Protein AF-A0AAN4Z1E1-F1 (afdb_monomer_lite)

pLDDT: mean 82.12, std 16.55, range [54.38, 97.75]

Radius of gyration: 26.57 Å; chains: 1; bounding box: 67×54×30 Å

Foldseek 3Di:
DPDDDPQKDWDDAAQDPDCVRIDIDGPPDPPDDDPCPCVVVVNDDDDHHDPDPCPPPPPPPPCVVVVVVVVVVVPDD

Sequence (77 aa):
VKAIKGRLVLIGFDGWEDEKHDHLYDYRSEQMFPCGWGEMVGHALQKPVRTNPIEEEEEVVDEEEELVDEIIDVETV

InterPro domains:
  IPR004092 Mbt repeat domain [PF02820] (1-50)
  IPR004092 Mbt repeat domain [PS51079] (1-48)

Secondary structure (DSSP, 8-state):
--EEETTEEEEPPTT--SGGG-EEEETT-TT---TTHHHHHT--PPPPP-------------HHHHHHHHHHTTS--

Organism: NCBI:txid1317129

Structure (mmCIF, N/CA/C/O backbone):
data_AF-A0AAN4Z1E1-F1
#
_entry.id   AF-A0AAN4Z1E1-F1
#
loop_
_atom_site.group_PDB
_atom_site.id
_atom_site.type_symbol
_atom_site.label_atom_id
_atom_site.label_alt_id
_atom_site.label_comp_id
_atom_site.label_asym_id
_atom_site.label_entity_id
_atom_site.label_seq_id
_atom_site.pdbx_PDB_ins_code
_atom_site.Cartn_x
_atom_site.Cartn_y
_atom_site.Cartn_z
_atom_site.occupancy
_atom_site.B_iso_or_equiv
_atom_site.auth_seq_id
_atom_site.auth_comp_id
_atom_site.auth_asym_id
_atom_site.auth_atom_id
_atom_site.pdbx_PDB_model_num
ATOM 1 N N . VAL A 1 1 ? 1.113 -6.828 3.771 1.00 93.62 1 VAL A N 1
ATOM 2 C CA . VAL A 1 1 ? -0.120 -6.846 4.605 1.00 93.62 1 VAL A CA 1
ATOM 3 C C . VAL A 1 1 ? 0.299 -6.816 6.063 1.00 93.62 1 VAL A C 1
ATOM 5 O O . VAL A 1 1 ? 1.091 -7.671 6.436 1.00 93.62 1 VAL A O 1
ATOM 8 N N . LYS A 1 2 ? -0.186 -5.851 6.855 1.00 95.06 2 LYS A N 1
ATOM 9 C CA . LYS A 1 2 ? 0.188 -5.693 8.274 1.00 95.06 2 LYS A CA 1
ATOM 10 C C . LYS A 1 2 ? -0.768 -6.413 9.233 1.00 95.06 2 LYS A C 1
ATOM 12 O O . LYS A 1 2 ? -0.312 -7.061 10.166 1.00 95.06 2 LYS A O 1
ATOM 17 N N . ALA A 1 3 ? -2.081 -6.350 8.997 1.00 96.69 3 ALA A N 1
ATOM 18 C CA . ALA A 1 3 ? -3.081 -7.010 9.844 1.00 96.69 3 ALA A CA 1
ATOM 19 C C . ALA A 1 3 ? -4.362 -7.356 9.071 1.00 96.69 3 ALA A C 1
ATOM 21 O O . ALA A 1 3 ? -4.633 -6.792 8.011 1.00 96.69 3 ALA A O 1
ATOM 22 N N . ILE A 1 4 ? -5.169 -8.271 9.618 1.00 97.44 4 ILE A N 1
ATOM 23 C CA . ILE A 1 4 ? -6.465 -8.679 9.056 1.00 97.44 4 ILE A CA 1
ATOM 24 C C . ILE A 1 4 ? -7.500 -8.744 10.182 1.00 97.44 4 ILE A C 1
ATOM 26 O O . ILE A 1 4 ? -7.250 -9.340 11.230 1.00 97.44 4 ILE A O 1
ATOM 30 N N . LYS A 1 5 ? -8.683 -8.162 9.959 1.00 96.62 5 LYS A N 1
ATOM 31 C CA . LYS A 1 5 ? -9.826 -8.231 10.879 1.00 96.62 5 LYS A CA 1
ATOM 32 C C . LYS A 1 5 ? -11.125 -8.445 10.105 1.00 96.62 5 LYS A C 1
ATOM 34 O O . LYS A 1 5 ? -11.726 -7.511 9.574 1.00 96.62 5 LYS A O 1
ATOM 39 N N . GLY A 1 6 ? -11.579 -9.697 10.062 1.00 96.62 6 GLY A N 1
ATOM 40 C CA . GLY A 1 6 ? -12.751 -10.086 9.279 1.00 96.62 6 GLY A CA 1
ATOM 41 C C . GLY A 1 6 ? -12.523 -9.821 7.790 1.00 96.62 6 GLY A C 1
ATOM 42 O O . GLY A 1 6 ? -11.602 -10.374 7.202 1.00 96.62 6 GLY A O 1
ATOM 43 N N . ARG A 1 7 ? -13.352 -8.957 7.192 1.00 96.94 7 ARG A N 1
ATOM 44 C CA . ARG A 1 7 ? -13.236 -8.547 5.778 1.00 96.94 7 ARG A CA 1
ATOM 45 C C . ARG A 1 7 ? -12.238 -7.409 5.531 1.00 96.94 7 ARG A C 1
ATOM 47 O O . ARG A 1 7 ? -12.026 -7.049 4.379 1.00 96.94 7 ARG A O 1
ATOM 54 N N . LEU A 1 8 ? -11.676 -6.830 6.592 1.00 97.62 8 LEU A N 1
ATOM 55 C CA . LEU A 1 8 ? -10.789 -5.674 6.515 1.00 97.62 8 LEU A CA 1
ATOM 56 C C . LEU A 1 8 ? -9.323 -6.107 6.576 1.00 97.62 8 LEU A C 1
ATOM 58 O O . LEU A 1 8 ? -8.955 -6.968 7.379 1.00 97.62 8 LEU A O 1
ATOM 62 N N . VAL A 1 9 ? -8.495 -5.478 5.752 1.00 97.75 9 VAL A N 1
ATOM 63 C CA . VAL A 1 9 ? -7.063 -5.729 5.599 1.00 97.75 9 VAL A CA 1
ATOM 64 C C . VAL A 1 9 ? -6.321 -4.411 5.791 1.00 97.75 9 VAL A C 1
ATOM 66 O O . VAL A 1 9 ? -6.599 -3.436 5.096 1.00 97.75 9 VAL A O 1
ATOM 69 N N . LEU A 1 10 ? -5.384 -4.376 6.737 1.00 97.25 10 LEU A N 1
ATOM 70 C CA . LEU A 1 10 ? -4.492 -3.239 6.946 1.00 97.25 10 LEU A CA 1
ATOM 71 C C . LEU A 1 10 ? -3.271 -3.387 6.036 1.00 97.25 10 LEU A C 1
ATOM 73 O O . LEU A 1 10 ? -2.508 -4.359 6.140 1.00 97.25 10 LEU A O 1
ATOM 77 N N . ILE A 1 11 ? -3.096 -2.428 5.136 1.00 96.56 11 ILE A N 1
ATOM 78 C CA . ILE A 1 11 ? -2.016 -2.375 4.158 1.00 96.56 11 ILE A CA 1
ATOM 79 C C . ILE A 1 11 ? -1.025 -1.304 4.597 1.00 96.56 11 ILE A C 1
ATOM 81 O O . ILE A 1 11 ? -1.381 -0.134 4.657 1.00 96.56 11 ILE A O 1
ATOM 85 N N . GLY A 1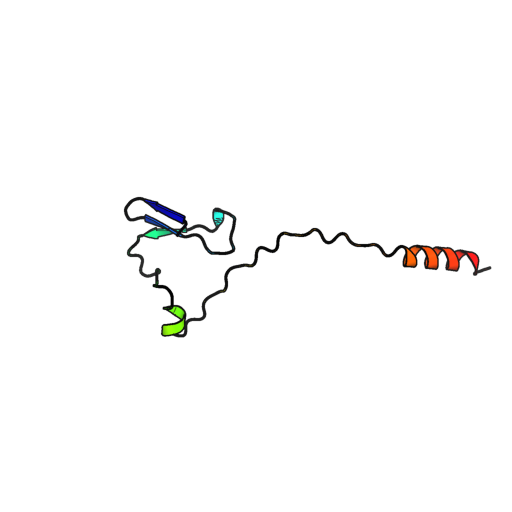 12 ? 0.206 -1.725 4.881 1.00 94.81 12 GLY A N 1
ATOM 86 C CA . GLY A 1 12 ? 1.348 -0.825 4.986 1.00 94.81 12 GLY A CA 1
ATOM 87 C C . GLY A 1 12 ? 2.159 -0.847 3.699 1.00 94.81 12 GLY A C 1
ATOM 88 O O . GLY A 1 12 ? 2.215 -1.882 3.026 1.00 9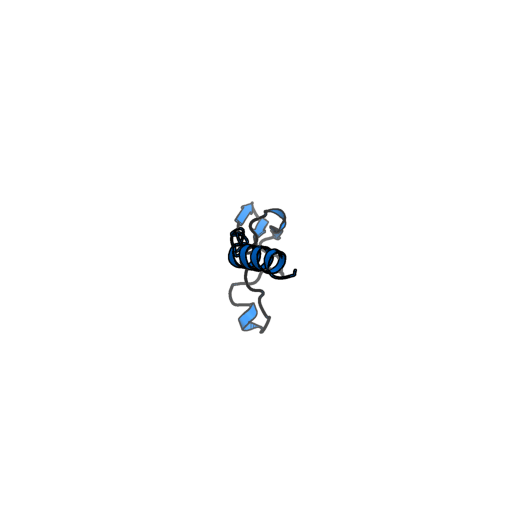4.81 12 GLY A O 1
ATOM 89 N N . PHE A 1 13 ? 2.754 0.295 3.368 1.00 93.50 13 PHE A N 1
ATOM 90 C CA . PHE A 1 13 ? 3.634 0.451 2.215 1.00 93.50 13 PHE A CA 1
ATOM 91 C C . PHE A 1 13 ? 5.088 0.249 2.636 1.00 93.50 13 PHE A C 1
ATOM 93 O O . PHE A 1 13 ? 5.542 0.841 3.614 1.00 93.50 13 PHE A O 1
ATOM 100 N N . ASP A 1 14 ? 5.821 -0.570 1.886 1.00 90.94 14 ASP A N 1
ATOM 101 C CA . ASP A 1 14 ? 7.228 -0.839 2.179 1.00 90.94 14 ASP A CA 1
ATOM 102 C C . ASP A 1 14 ? 8.046 0.464 2.134 1.00 90.94 14 ASP A C 1
ATOM 104 O O . ASP A 1 14 ? 7.902 1.282 1.218 1.00 90.94 14 ASP A O 1
ATOM 108 N N . GLY A 1 15 ? 8.905 0.658 3.137 1.00 90.44 15 GLY A N 1
ATOM 109 C CA . GLY A 1 15 ? 9.706 1.875 3.295 1.00 90.44 15 GLY A CA 1
ATOM 110 C C . GLY A 1 15 ? 9.037 3.006 4.080 1.00 90.44 15 GLY A C 1
ATOM 111 O O . GLY A 1 15 ? 9.669 4.031 4.309 1.00 90.44 15 GLY A O 1
ATOM 112 N N . TRP A 1 16 ? 7.785 2.842 4.510 1.00 90.62 16 TRP A N 1
ATOM 113 C CA . TRP A 1 16 ? 7.125 3.774 5.425 1.00 90.62 16 TRP A CA 1
ATOM 114 C C . TRP A 1 16 ? 6.999 3.130 6.807 1.00 90.62 16 TRP A C 1
ATOM 116 O O . TRP A 1 16 ? 6.214 2.200 7.004 1.00 90.62 16 TRP A O 1
ATOM 126 N N . GLU A 1 17 ? 7.802 3.607 7.759 1.00 83.25 17 GLU A N 1
ATOM 127 C CA . GLU A 1 17 ? 7.847 3.063 9.125 1.00 83.25 17 GLU A CA 1
ATOM 128 C C . GLU A 1 17 ? 6.674 3.553 9.985 1.00 83.25 17 GLU A C 1
ATOM 130 O O . GLU A 1 17 ? 6.141 2.801 10.801 1.00 83.25 17 GLU A O 1
ATOM 135 N N . ASP A 1 18 ? 6.209 4.780 9.744 1.00 85.62 18 ASP A N 1
ATOM 136 C CA . ASP A 1 18 ? 5.100 5.373 10.484 1.00 85.62 18 ASP A CA 1
ATOM 137 C C . ASP A 1 18 ? 3.743 4.746 10.120 1.00 85.62 18 ASP A C 1
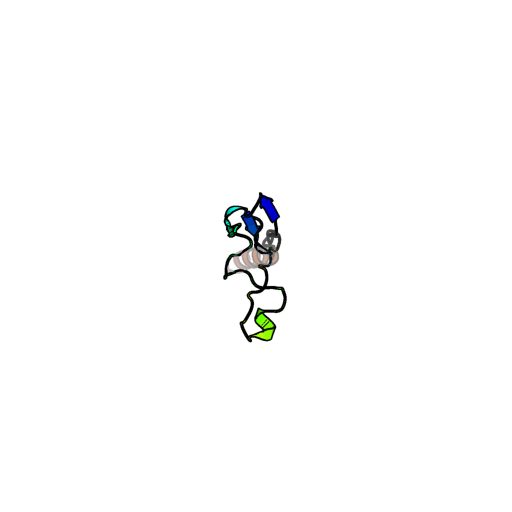ATOM 139 O O . ASP A 1 18 ? 3.352 4.688 8.950 1.00 85.62 18 ASP A O 1
ATOM 143 N N . GLU A 1 19 ? 2.939 4.426 11.138 1.00 87.88 19 GLU A N 1
ATOM 144 C CA . GLU A 1 19 ? 1.565 3.909 10.986 1.00 87.88 19 GLU A CA 1
ATOM 145 C C . GLU A 1 19 ? 0.620 4.883 10.260 1.00 87.88 19 GLU A C 1
ATOM 147 O O . GLU A 1 19 ? -0.426 4.485 9.751 1.00 87.88 19 GLU A O 1
ATOM 152 N N . LYS A 1 20 ? 0.989 6.166 10.161 1.00 89.62 20 LYS A N 1
ATOM 153 C CA . LYS A 1 20 ? 0.192 7.215 9.502 1.00 89.62 20 LYS A CA 1
ATOM 154 C C . LYS A 1 20 ? -0.032 6.971 8.003 1.00 89.62 20 LYS A C 1
ATOM 156 O O . LYS A 1 20 ? -0.937 7.569 7.427 1.00 89.62 20 LYS A O 1
ATOM 161 N N . HIS A 1 21 ? 0.787 6.122 7.381 1.00 89.62 21 HIS A N 1
ATOM 162 C CA . HIS A 1 21 ? 0.668 5.743 5.970 1.00 89.62 21 HIS A CA 1
ATOM 163 C C . HIS A 1 21 ? -0.040 4.402 5.763 1.00 89.62 21 HIS A C 1
ATOM 165 O O . HIS A 1 21 ? -0.269 4.003 4.619 1.00 89.62 21 HIS A O 1
ATOM 171 N N . ASP A 1 22 ? -0.395 3.706 6.843 1.00 94.62 22 ASP A N 1
ATOM 172 C CA . ASP A 1 22 ? -1.119 2.450 6.745 1.00 94.62 22 ASP A CA 1
ATOM 173 C C . ASP A 1 22 ? -2.597 2.719 6.462 1.00 94.62 22 ASP A C 1
ATOM 175 O O . ASP A 1 22 ? -3.265 3.494 7.148 1.00 94.62 22 ASP A O 1
ATOM 179 N N . HIS A 1 23 ? -3.140 2.038 5.458 1.00 94.88 23 HIS A N 1
ATOM 180 C CA . HIS A 1 23 ? -4.525 2.208 5.034 1.00 94.88 23 HIS A CA 1
ATOM 181 C C . HIS A 1 23 ? -5.316 0.909 5.203 1.00 94.88 23 HIS A C 1
ATOM 183 O O . HIS A 1 23 ? -4.819 -0.191 4.952 1.00 94.88 23 HIS A O 1
ATOM 189 N N . LEU A 1 24 ? -6.577 1.036 5.618 1.00 96.50 24 LEU A N 1
ATOM 190 C CA . LEU A 1 24 ? -7.485 -0.090 5.819 1.00 96.50 24 LEU A CA 1
ATOM 191 C C . LEU A 1 24 ? -8.391 -0.270 4.598 1.00 96.50 24 LEU A C 1
ATOM 193 O O . LEU A 1 24 ? -9.134 0.640 4.235 1.00 96.50 24 LEU A O 1
ATOM 197 N N . TYR A 1 25 ? -8.373 -1.461 4.008 1.00 97.38 25 TYR A N 1
ATOM 198 C CA . TYR A 1 25 ? -9.173 -1.806 2.834 1.00 97.38 25 TYR A CA 1
ATOM 199 C C . TYR A 1 25 ? -10.073 -3.008 3.089 1.00 97.38 25 TYR A C 1
ATOM 201 O O . TYR A 1 25 ? -9.796 -3.859 3.928 1.00 97.38 25 TYR A O 1
ATOM 209 N N . ASP A 1 26 ? -11.149 -3.103 2.318 1.00 97.12 26 ASP A N 1
ATOM 210 C CA . ASP A 1 26 ? -11.905 -4.342 2.174 1.00 97.12 26 ASP A CA 1
ATOM 211 C C . ASP A 1 26 ? -11.151 -5.342 1.292 1.00 97.12 26 ASP A C 1
ATOM 213 O O . ASP A 1 26 ? -10.638 -4.927 0.255 1.00 97.12 26 ASP A O 1
ATOM 217 N N . TYR A 1 27 ? -11.152 -6.641 1.626 1.00 95.31 27 TYR A N 1
ATOM 218 C CA . TYR A 1 27 ? -10.475 -7.680 0.829 1.00 95.31 27 TYR A CA 1
ATOM 219 C C . TYR A 1 27 ? -11.019 -7.838 -0.615 1.00 95.31 27 TYR A C 1
ATOM 221 O O . TYR A 1 27 ? -10.362 -8.462 -1.448 1.00 95.31 27 TYR A O 1
ATOM 229 N N . ARG A 1 28 ? -12.191 -7.273 -0.933 1.00 95.56 28 ARG A N 1
ATOM 230 C CA . ARG A 1 28 ? -12.776 -7.237 -2.287 1.00 95.56 28 ARG A CA 1
ATOM 231 C C . ARG A 1 28 ? -12.641 -5.879 -2.978 1.00 95.56 28 ARG A C 1
ATOM 233 O O . ARG A 1 28 ? -13.301 -5.663 -3.991 1.00 95.56 28 ARG A O 1
ATOM 240 N N . SER A 1 29 ? -11.860 -4.955 -2.420 1.00 96.06 29 SER A N 1
ATOM 241 C CA . SER A 1 29 ? -11.620 -3.651 -3.039 1.00 96.06 29 SER A CA 1
ATOM 242 C C . SER A 1 29 ? -11.051 -3.805 -4.453 1.00 96.06 29 SER A C 1
ATOM 244 O O . SER A 1 29 ? -10.101 -4.557 -4.667 1.00 96.06 29 SER A O 1
ATOM 246 N N . GLU A 1 30 ? -11.588 -3.038 -5.403 1.00 95.56 30 GLU A N 1
ATOM 247 C CA . GLU A 1 30 ? -11.123 -2.987 -6.800 1.00 95.56 30 GLU A CA 1
ATOM 248 C C . GLU A 1 30 ? -9.723 -2.370 -6.945 1.00 95.56 30 GLU A C 1
ATOM 250 O O . GLU A 1 30 ? -9.128 -2.410 -8.016 1.00 95.56 30 GLU A O 1
ATOM 255 N N . GLN A 1 31 ? -9.191 -1.796 -5.865 1.00 93.19 31 GLN A N 1
ATOM 256 C CA . GLN A 1 31 ? -7.871 -1.168 -5.825 1.00 93.19 31 GLN A CA 1
ATOM 257 C C . GLN A 1 31 ? -6.756 -2.133 -5.402 1.00 93.19 31 GLN A C 1
ATOM 259 O O . GLN A 1 31 ? -5.608 -1.717 -5.255 1.00 93.19 31 GLN A O 1
ATOM 264 N N . MET A 1 32 ? -7.072 -3.408 -5.162 1.00 94.31 32 MET A N 1
ATOM 265 C CA . MET A 1 32 ? -6.073 -4.411 -4.809 1.00 94.31 32 MET A CA 1
ATOM 266 C C . MET A 1 32 ? -5.789 -5.320 -5.987 1.00 94.31 32 MET A C 1
ATOM 268 O O . MET A 1 32 ? -6.679 -5.966 -6.538 1.00 94.31 32 MET A O 1
ATOM 272 N N . PHE A 1 33 ? -4.510 -5.411 -6.316 1.00 95.06 33 PHE A N 1
ATOM 273 C CA . PHE A 1 33 ? -4.028 -6.169 -7.453 1.00 95.06 33 PHE A CA 1
ATOM 274 C C . PHE A 1 33 ? -3.018 -7.219 -6.987 1.00 95.06 33 PHE A C 1
ATOM 276 O O . PHE A 1 33 ? -2.288 -6.981 -6.020 1.00 95.06 33 PHE A O 1
ATOM 283 N N . PRO A 1 34 ? -2.960 -8.390 -7.644 1.00 95.56 34 PRO A N 1
ATOM 284 C CA . PRO A 1 34 ? -1.956 -9.393 -7.325 1.00 95.56 34 PRO A CA 1
ATOM 285 C C . PRO A 1 34 ? -0.552 -8.884 -7.672 1.00 95.56 34 PRO A C 1
ATOM 287 O O . PRO A 1 34 ? -0.371 -8.017 -8.533 1.00 95.56 34 PRO A O 1
ATOM 290 N N . CYS A 1 35 ? 0.461 -9.464 -7.031 1.00 95.81 35 CYS A N 1
ATOM 291 C CA . CYS A 1 35 ? 1.854 -9.206 -7.380 1.00 95.81 35 CYS A CA 1
ATOM 292 C C . CYS A 1 35 ? 2.084 -9.445 -8.884 1.00 95.81 35 CYS A C 1
ATOM 294 O O . CYS A 1 35 ? 1.589 -10.422 -9.443 1.00 95.81 35 CYS A O 1
ATOM 296 N N . GLY A 1 36 ? 2.818 -8.540 -9.537 1.00 95.62 36 GLY A N 1
ATOM 297 C CA . GLY A 1 36 ? 3.086 -8.596 -10.980 1.00 95.62 36 GLY A CA 1
ATOM 298 C C . GLY A 1 36 ? 2.021 -7.950 -11.876 1.00 95.62 36 GLY A C 1
ATOM 299 O O . GLY A 1 36 ? 2.275 -7.760 -13.062 1.0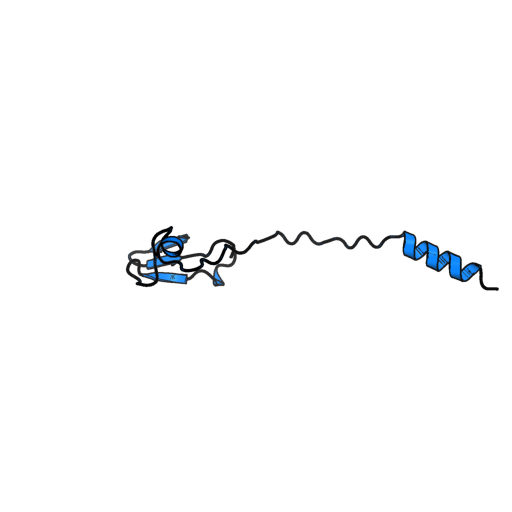0 95.62 36 GLY A O 1
ATOM 300 N N . TRP A 1 37 ? 0.861 -7.534 -11.348 1.00 97.12 37 TRP A N 1
ATOM 301 C CA . TRP A 1 37 ? -0.179 -6.891 -12.167 1.00 97.12 37 TRP A CA 1
ATOM 302 C C . TRP A 1 37 ? 0.319 -5.634 -12.893 1.00 97.12 37 TRP A C 1
ATOM 304 O O . TRP A 1 37 ? 0.029 -5.464 -14.074 1.00 97.12 37 TRP A O 1
ATOM 314 N N . GLY A 1 38 ? 1.107 -4.790 -12.215 1.00 96.19 38 GLY A N 1
ATOM 315 C CA . GLY A 1 38 ? 1.655 -3.569 -12.812 1.00 96.19 38 GLY A CA 1
ATOM 316 C C . GLY A 1 38 ? 2.536 -3.850 -14.031 1.00 96.19 38 GLY A C 1
ATOM 317 O O . GLY A 1 38 ? 2.358 -3.229 -15.071 1.00 96.19 38 GLY A O 1
ATOM 318 N N . GLU A 1 39 ? 3.409 -4.855 -13.946 1.00 96.38 39 GLU A N 1
ATOM 319 C CA . GLU A 1 39 ? 4.232 -5.302 -15.076 1.00 96.38 39 GLU A CA 1
ATOM 320 C C . GLU A 1 39 ? 3.366 -5.825 -16.229 1.00 96.38 39 GLU A C 1
ATOM 322 O O . GLU A 1 39 ? 3.562 -5.434 -17.378 1.00 96.38 39 GLU A O 1
ATOM 327 N N . MET A 1 40 ? 2.353 -6.637 -15.914 1.00 97.50 40 MET A N 1
ATOM 328 C CA . MET A 1 40 ? 1.460 -7.239 -16.905 1.00 97.50 40 MET A CA 1
ATOM 329 C C . MET A 1 40 ? 0.688 -6.202 -17.732 1.00 97.50 40 MET A C 1
ATOM 331 O O . MET A 1 40 ? 0.502 -6.395 -18.932 1.00 97.50 40 MET A O 1
ATOM 335 N N . VAL A 1 41 ? 0.220 -5.117 -17.109 1.00 97.38 41 VAL A N 1
ATOM 336 C CA . VAL A 1 41 ? -0.564 -4.075 -17.798 1.00 97.38 41 VAL A CA 1
ATOM 337 C C . VAL A 1 41 ? 0.282 -2.877 -18.247 1.00 97.38 41 VAL A C 1
ATOM 339 O O . VAL A 1 41 ? -0.260 -1.923 -18.803 1.00 97.38 41 VAL A O 1
ATOM 342 N N . GLY A 1 42 ? 1.595 -2.897 -17.994 1.00 96.62 42 GLY A N 1
ATOM 343 C CA . GLY A 1 42 ? 2.499 -1.779 -18.281 1.00 96.62 42 GLY A CA 1
ATOM 344 C C . GLY A 1 42 ? 2.323 -0.568 -17.355 1.00 96.62 42 GLY A C 1
ATOM 345 O O . GLY A 1 42 ? 2.706 0.545 -17.713 1.00 96.62 42 GLY A O 1
ATOM 346 N N . HIS A 1 43 ? 1.739 -0.756 -16.170 1.00 95.88 43 HIS A N 1
ATOM 347 C CA . HIS A 1 43 ? 1.616 0.285 -15.155 1.00 95.88 43 HIS A CA 1
ATOM 348 C C . HIS A 1 43 ? 2.891 0.372 -14.307 1.00 95.88 43 HIS A C 1
ATOM 350 O O . HIS A 1 43 ? 3.265 -0.576 -13.613 1.00 95.88 43 HIS A O 1
ATOM 356 N N . ALA A 1 44 ? 3.546 1.535 -14.336 1.00 95.88 44 ALA A N 1
ATOM 357 C CA . ALA A 1 44 ? 4.772 1.775 -13.586 1.00 95.88 44 ALA A CA 1
ATOM 358 C C . ALA A 1 44 ? 4.519 1.740 -12.070 1.00 95.88 44 ALA A C 1
ATOM 360 O O . ALA A 1 44 ? 3.848 2.612 -11.516 1.00 95.88 44 ALA A O 1
ATOM 361 N N . LEU A 1 45 ? 5.096 0.745 -11.392 1.00 93.88 45 LEU A N 1
ATOM 362 C CA . LEU A 1 45 ? 5.038 0.636 -9.937 1.00 93.88 45 LEU A CA 1
ATOM 363 C C . LEU A 1 45 ? 6.054 1.578 -9.282 1.00 93.88 45 LEU A C 1
ATOM 365 O O . LEU A 1 45 ? 7.201 1.686 -9.721 1.00 93.88 45 LEU A O 1
ATOM 369 N N . GLN A 1 46 ? 5.633 2.236 -8.202 1.00 93.06 46 GLN A N 1
ATOM 370 C CA . GLN A 1 46 ? 6.540 2.995 -7.346 1.00 93.06 46 GLN A CA 1
ATOM 371 C C . GLN A 1 46 ? 7.413 2.030 -6.539 1.00 93.06 46 GLN A C 1
ATOM 373 O O . GLN A 1 46 ? 6.929 1.019 -6.029 1.00 93.06 46 GLN A O 1
ATOM 378 N N . LYS A 1 47 ? 8.710 2.335 -6.431 1.00 90.88 47 LYS A N 1
ATOM 379 C CA . LYS A 1 47 ? 9.625 1.568 -5.577 1.00 90.88 47 LYS A CA 1
ATOM 380 C C . LYS A 1 47 ? 9.350 1.894 -4.100 1.00 90.88 47 LYS A C 1
ATOM 382 O O . LYS A 1 47 ? 8.949 3.024 -3.818 1.00 90.88 47 LYS A O 1
ATOM 387 N N . PRO A 1 48 ? 9.607 0.955 -3.171 1.00 92.00 48 PRO A N 1
ATOM 388 C CA . PRO A 1 48 ? 9.617 1.253 -1.743 1.00 92.00 48 PRO A CA 1
ATOM 389 C C . PRO A 1 48 ? 10.520 2.446 -1.431 1.00 92.00 48 PRO A C 1
ATOM 391 O O . PRO A 1 48 ? 11.575 2.613 -2.056 1.00 92.00 48 PRO A O 1
ATOM 394 N N . VAL A 1 49 ? 10.113 3.265 -0.464 1.00 88.38 49 VAL A N 1
ATOM 395 C CA . VAL A 1 49 ? 10.944 4.377 0.010 1.00 88.38 49 VAL A CA 1
ATOM 396 C C . VAL A 1 49 ? 12.172 3.796 0.714 1.00 88.38 49 VAL A C 1
ATOM 398 O O . VAL A 1 49 ? 12.073 2.823 1.457 1.00 88.38 49 VAL A O 1
ATOM 401 N N . ARG A 1 50 ? 13.357 4.355 0.452 1.00 79.62 50 ARG A N 1
ATOM 402 C CA . ARG A 1 50 ? 14.560 3.989 1.203 1.00 79.62 50 ARG A CA 1
ATOM 403 C C . ARG A 1 50 ? 14.531 4.749 2.521 1.00 79.62 50 ARG A C 1
ATOM 405 O O . ARG A 1 50 ? 14.707 5.963 2.508 1.00 79.62 50 ARG A O 1
ATOM 412 N N . THR A 1 51 ? 14.334 4.054 3.633 1.00 65.56 51 THR A N 1
ATOM 413 C CA . THR A 1 51 ? 14.751 4.587 4.927 1.00 65.56 51 THR A CA 1
ATOM 414 C C . THR A 1 51 ? 16.253 4.359 5.017 1.00 65.56 51 THR A C 1
ATOM 416 O O . THR A 1 51 ? 16.727 3.282 5.365 1.00 65.56 51 THR A O 1
ATOM 419 N N . ASN A 1 52 ? 17.037 5.348 4.586 1.00 61.09 52 ASN A N 1
ATOM 420 C CA . ASN A 1 52 ? 18.395 5.417 5.104 1.00 61.09 52 ASN A CA 1
ATOM 421 C C . ASN A 1 52 ? 18.226 5.775 6.587 1.00 61.09 52 ASN A C 1
ATOM 423 O O . ASN A 1 52 ? 17.520 6.752 6.866 1.00 61.09 52 ASN A O 1
ATOM 427 N N . PRO A 1 53 ? 18.815 5.025 7.535 1.00 59.66 53 PRO A N 1
ATOM 428 C CA . PRO A 1 53 ? 19.083 5.605 8.839 1.00 59.66 53 PRO A CA 1
ATOM 429 C C . PRO A 1 53 ? 19.777 6.936 8.563 1.00 59.66 53 PRO A C 1
ATOM 431 O O . PRO A 1 53 ? 20.692 6.990 7.740 1.00 59.66 53 PRO A O 1
ATOM 434 N N . ILE A 1 54 ? 19.274 8.013 9.154 1.00 59.72 54 ILE A N 1
ATOM 435 C CA . ILE A 1 54 ? 19.988 9.283 9.157 1.00 59.72 54 ILE A CA 1
ATOM 436 C C . ILE A 1 54 ? 21.245 8.998 9.982 1.00 59.72 54 ILE A C 1
ATOM 438 O O . ILE A 1 54 ? 21.206 9.040 11.207 1.00 59.72 54 ILE A O 1
ATOM 442 N N . GLU A 1 55 ? 22.318 8.567 9.327 1.00 58.28 55 GLU A N 1
ATOM 443 C CA . GLU A 1 55 ? 23.653 8.699 9.883 1.00 58.28 55 GLU A CA 1
ATOM 444 C C . GLU A 1 55 ? 23.903 10.202 9.843 1.00 58.28 55 GLU A C 1
ATOM 446 O O . GLU A 1 55 ? 23.935 10.802 8.770 1.00 58.28 55 GLU A O 1
ATOM 451 N N . GLU A 1 56 ? 23.892 10.825 11.020 1.00 59.19 56 GLU A N 1
ATOM 452 C CA . GLU A 1 56 ? 24.292 12.214 11.186 1.00 59.19 56 GLU A CA 1
ATOM 453 C C . GLU A 1 56 ? 25.686 12.334 10.562 1.00 59.19 56 GLU A C 1
ATOM 455 O O . GLU A 1 56 ? 26.646 11.754 11.064 1.00 59.19 56 GLU A O 1
ATOM 460 N N . GLU A 1 57 ? 25.781 12.987 9.403 1.00 59.31 57 GLU A N 1
ATOM 461 C CA . GLU A 1 57 ? 27.063 13.351 8.816 1.00 59.31 57 GLU A CA 1
ATOM 462 C C . GLU A 1 57 ? 27.713 14.325 9.809 1.00 59.31 57 GLU A C 1
ATOM 464 O O . GLU A 1 57 ? 27.351 15.500 9.854 1.00 59.31 57 GLU A O 1
ATOM 469 N N . GLU A 1 58 ? 28.603 13.826 10.676 1.00 58.47 58 GLU A N 1
ATOM 470 C CA . GLU A 1 58 ? 29.513 14.686 11.429 1.00 58.47 58 GLU A CA 1
ATOM 471 C C . GLU A 1 58 ? 30.322 15.470 10.393 1.00 58.47 58 GLU A C 1
ATOM 473 O O . GLU A 1 58 ? 31.153 14.916 9.671 1.00 58.47 58 GLU A O 1
ATOM 478 N N . GLU A 1 59 ? 30.012 16.758 10.271 1.00 60.09 59 GLU A N 1
ATOM 479 C CA . GLU A 1 59 ? 30.770 17.720 9.486 1.00 60.09 59 GLU A CA 1
ATOM 480 C C . GLU A 1 59 ? 32.187 17.773 10.073 1.00 60.09 59 GLU A C 1
ATOM 482 O O . GLU A 1 59 ? 32.431 18.392 11.109 1.00 60.09 59 GLU A O 1
ATOM 487 N N . VAL A 1 60 ? 33.118 17.048 9.447 1.00 61.12 60 VAL A N 1
ATOM 488 C CA . VAL A 1 60 ? 34.548 17.161 9.733 1.00 61.12 60 VAL A CA 1
ATOM 489 C C . VAL A 1 60 ? 34.958 18.549 9.260 1.00 61.12 60 VAL A C 1
ATOM 491 O O . VAL A 1 60 ? 35.166 18.773 8.070 1.00 61.12 60 VAL A O 1
ATOM 494 N N . VAL A 1 61 ? 34.997 19.500 10.189 1.00 64.06 61 VAL A N 1
ATOM 495 C CA . VAL A 1 61 ? 35.620 20.801 9.955 1.00 64.06 61 VAL A CA 1
ATOM 496 C C . VAL A 1 61 ? 37.115 20.526 9.821 1.00 64.06 61 VAL A C 1
ATOM 498 O O . VAL A 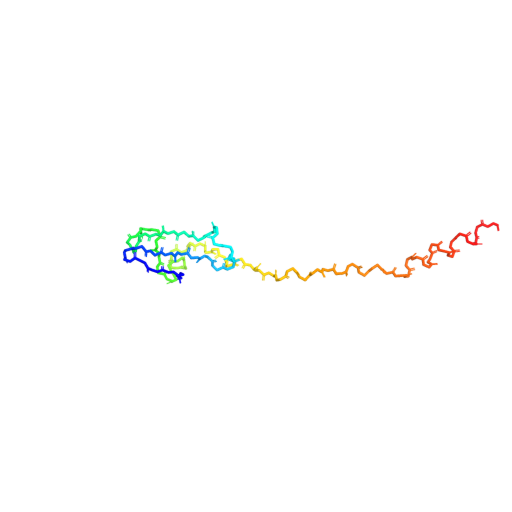1 61 ? 37.764 20.147 10.795 1.00 64.06 61 VAL A O 1
ATOM 501 N N . ASP A 1 62 ? 37.636 20.622 8.598 1.00 58.03 62 ASP A N 1
ATOM 502 C CA . ASP A 1 62 ? 39.058 20.448 8.309 1.00 58.03 62 ASP A CA 1
ATOM 503 C C . ASP A 1 62 ? 39.866 21.504 9.090 1.00 58.03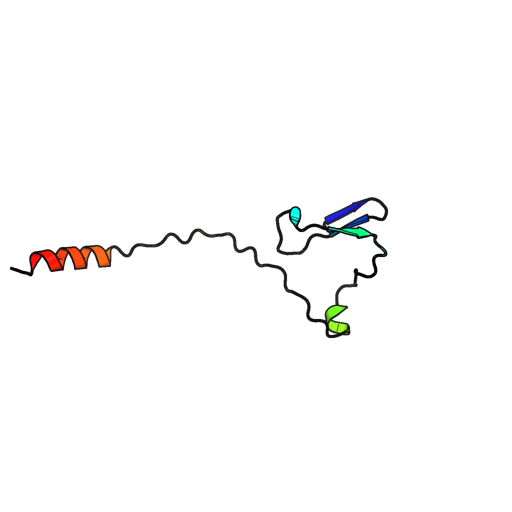 62 ASP A C 1
ATOM 505 O O . ASP A 1 62 ? 39.897 22.679 8.725 1.00 58.03 62 ASP A O 1
ATOM 509 N N . GLU A 1 63 ? 40.550 21.079 10.160 1.00 61.97 63 GLU A N 1
ATOM 510 C CA . GLU A 1 63 ? 41.440 21.912 10.997 1.00 61.97 63 GLU A CA 1
ATOM 511 C C . GLU A 1 63 ? 42.562 22.602 10.182 1.00 61.97 63 GLU A C 1
ATOM 513 O O . GLU A 1 63 ? 43.212 23.531 10.662 1.00 61.97 63 GLU A O 1
ATOM 518 N N . GLU A 1 64 ? 42.795 22.181 8.932 1.00 61.00 64 GLU A N 1
ATOM 519 C CA . GLU A 1 64 ? 43.779 22.803 8.041 1.00 61.00 64 GLU A CA 1
ATOM 520 C C . GLU A 1 64 ? 43.353 24.189 7.523 1.00 61.00 64 GLU A C 1
ATOM 522 O O . GLU A 1 64 ? 44.239 25.004 7.254 1.00 61.00 64 GLU A O 1
ATOM 527 N N . GLU A 1 65 ? 42.049 24.504 7.430 1.00 60.09 65 GLU A N 1
ATOM 528 C CA . GLU A 1 65 ? 41.610 25.867 7.070 1.00 60.09 65 GLU A CA 1
ATOM 529 C C . GLU A 1 65 ? 41.838 26.877 8.216 1.00 60.09 65 GLU A C 1
ATOM 531 O O . GLU A 1 65 ? 42.153 28.037 7.959 1.00 60.09 65 GLU A O 1
ATOM 536 N N . GLU A 1 66 ? 41.792 26.446 9.482 1.00 59.81 66 GLU A N 1
ATOM 537 C CA . GLU A 1 66 ? 42.013 27.342 10.633 1.00 59.81 66 GLU A CA 1
ATOM 538 C C . GLU A 1 66 ? 43.497 27.747 10.771 1.00 59.81 66 GLU A C 1
ATOM 540 O O . GLU A 1 66 ? 43.817 28.892 11.096 1.00 59.81 66 GLU A O 1
ATOM 545 N N . LEU A 1 67 ? 44.426 26.840 10.438 1.00 60.75 67 LEU A N 1
ATOM 546 C CA . LEU A 1 67 ? 45.869 27.117 10.466 1.00 60.75 67 LEU A CA 1
ATOM 547 C C . LEU A 1 67 ? 46.333 28.050 9.339 1.00 60.75 67 LEU A C 1
ATOM 549 O O . LEU A 1 67 ? 47.286 28.808 9.535 1.00 60.75 67 LEU A O 1
ATOM 553 N N . VAL A 1 68 ? 45.705 28.007 8.157 1.00 62.09 68 VAL A N 1
ATOM 554 C CA . VAL A 1 68 ? 46.063 28.935 7.067 1.00 62.09 68 VAL A CA 1
ATOM 555 C C . VAL A 1 68 ? 45.585 30.355 7.356 1.00 62.09 68 VAL A C 1
ATOM 557 O O . VAL A 1 68 ? 46.315 31.294 7.034 1.00 62.09 68 VAL A O 1
ATOM 560 N N . ASP A 1 69 ? 44.444 30.517 8.031 1.00 59.47 69 ASP A N 1
ATOM 561 C CA . ASP A 1 69 ? 43.973 31.826 8.492 1.00 59.47 69 ASP A CA 1
ATOM 562 C C . ASP A 1 69 ? 44.886 32.395 9.596 1.00 59.47 69 ASP A C 1
ATOM 564 O O . ASP A 1 69 ? 45.230 33.579 9.556 1.00 59.47 69 ASP A O 1
ATOM 568 N N . GLU A 1 70 ? 45.393 31.559 10.514 1.00 62.09 70 GLU A N 1
ATOM 569 C CA . GLU A 1 70 ? 46.347 32.004 11.547 1.00 62.09 70 GLU A CA 1
ATOM 570 C C . GLU A 1 70 ? 47.701 32.456 10.957 1.00 62.09 70 GLU A C 1
ATOM 572 O O . GLU A 1 70 ? 48.320 33.402 11.452 1.00 62.09 70 GLU A O 1
ATOM 577 N N . ILE A 1 71 ? 48.171 31.827 9.874 1.00 62.44 71 ILE A N 1
ATOM 578 C CA . ILE A 1 71 ? 49.444 32.198 9.228 1.00 62.44 71 ILE A CA 1
ATOM 579 C C . ILE A 1 71 ? 49.329 33.537 8.483 1.00 62.44 71 ILE A C 1
ATOM 581 O O . ILE A 1 71 ? 50.278 34.330 8.495 1.00 62.44 71 ILE A O 1
ATOM 585 N N . ILE A 1 72 ? 48.183 33.816 7.855 1.00 60.09 72 ILE A N 1
ATOM 586 C CA . ILE A 1 72 ? 47.992 35.028 7.042 1.00 60.09 72 ILE A CA 1
ATOM 587 C C . ILE A 1 72 ? 48.013 36.299 7.908 1.00 60.09 72 ILE A C 1
ATOM 589 O O . ILE A 1 72 ? 48.545 37.320 7.466 1.00 60.09 72 ILE A O 1
ATOM 593 N N . ASP A 1 73 ? 47.548 36.234 9.158 1.00 56.75 73 ASP A N 1
ATOM 594 C CA . ASP A 1 73 ? 47.534 37.391 10.065 1.00 56.75 73 ASP A CA 1
ATOM 595 C C . ASP A 1 73 ? 48.930 37.801 10.586 1.00 56.75 73 ASP A C 1
ATOM 597 O O . ASP A 1 73 ? 49.113 38.934 11.045 1.00 56.75 73 ASP A O 1
ATOM 601 N N . VAL A 1 74 ? 49.942 36.928 10.493 1.00 59.84 74 VAL A N 1
ATOM 602 C CA . VAL A 1 74 ? 51.300 37.210 11.005 1.00 59.84 74 VAL A CA 1
ATOM 603 C C . VAL A 1 74 ? 52.253 37.729 9.915 1.00 59.84 74 VAL A C 1
ATOM 605 O O . VAL A 1 74 ? 53.223 38.417 10.239 1.00 59.84 74 VAL A O 1
ATOM 608 N N . GLU A 1 75 ? 51.981 37.479 8.627 1.00 57.88 75 GLU A N 1
ATOM 609 C CA . GLU A 1 75 ? 52.868 37.883 7.515 1.00 57.88 75 GLU A CA 1
ATOM 610 C C . GLU A 1 75 ? 52.506 39.213 6.823 1.00 57.88 75 GLU A C 1
ATOM 612 O O . GLU A 1 75 ? 53.223 39.646 5.917 1.00 57.88 75 GLU A O 1
ATOM 617 N N . THR A 1 76 ? 51.467 39.930 7.264 1.00 58.59 76 THR A N 1
ATOM 618 C CA . THR A 1 76 ? 51.169 41.291 6.771 1.00 58.59 76 THR A CA 1
ATOM 619 C C . THR A 1 76 ? 51.516 42.394 7.774 1.00 58.59 76 THR A C 1
ATOM 621 O O . THR A 1 76 ? 50.620 43.040 8.316 1.00 58.59 76 THR A O 1
ATOM 624 N N . VAL A 1 77 ? 52.816 42.664 7.963 1.00 54.38 77 VAL A N 1
ATOM 625 C CA . VAL A 1 77 ? 53.365 43.979 8.383 1.00 54.38 77 VAL A CA 1
ATOM 626 C C . VAL A 1 77 ? 54.670 44.268 7.649 1.00 54.38 77 VAL A C 1
ATOM 628 O O . VAL A 1 77 ? 55.578 43.411 7.692 1.00 54.38 77 VAL A O 1
#